Protein AF-A0AAJ4ATK9-F1 (afdb_monomer)

Secondary structure (DSSP, 8-state):
---------------------------------PPPPPP---------HHHHHHHTSPP--------PPPP--GGGGHHHHHHHHHHHHHHHHHHHHHHHHHHHT--S---HHHHHHHHH-HHHHHHHHHHHHHHHHHHHHHHHHHHHHHHHHT-

Mean predicted aligned error: 21.35 Å

Structure (mmCIF, N/CA/C/O backbone):
data_AF-A0AAJ4ATK9-F1
#
_entry.id   AF-A0AAJ4ATK9-F1
#
loop_
_atom_site.group_PDB
_atom_site.id
_atom_site.type_symbol
_atom_site.label_atom_id
_atom_site.label_alt_id
_atom_site.label_comp_id
_atom_site.label_asym_id
_atom_site.label_entity_id
_atom_site.label_seq_id
_atom_site.pdbx_PDB_ins_code
_atom_site.Cartn_x
_atom_site.Cartn_y
_atom_site.Cartn_z
_atom_site.occupancy
_atom_site.B_iso_or_equiv
_atom_site.auth_seq_id
_atom_site.auth_comp_id
_atom_site.auth_asym_id
_atom_site.auth_atom_id
_atom_site.pdbx_PDB_model_num
ATOM 1 N N . MET A 1 1 ? -49.459 -1.441 22.415 1.00 45.50 1 MET A N 1
ATOM 2 C CA . MET A 1 1 ? -48.898 -2.013 21.173 1.00 45.50 1 MET A CA 1
ATOM 3 C C . MET A 1 1 ? -47.637 -2.760 21.550 1.00 45.50 1 MET A C 1
ATOM 5 O O . MET A 1 1 ? -46.792 -2.191 22.226 1.00 45.50 1 MET A O 1
ATOM 9 N N . GLN A 1 2 ? -47.605 -4.052 21.250 1.00 43.00 2 GLN A N 1
ATOM 10 C CA . GLN A 1 2 ? -46.608 -5.012 21.717 1.00 43.00 2 GLN A CA 1
ATOM 11 C C . GLN A 1 2 ? -45.462 -5.079 20.699 1.00 43.00 2 GLN A C 1
ATOM 13 O O . GLN A 1 2 ? -45.712 -5.109 19.496 1.00 43.00 2 GLN A O 1
ATOM 18 N N . ILE A 1 3 ? -44.227 -5.047 21.192 1.00 43.34 3 ILE A N 1
ATOM 19 C CA . ILE A 1 3 ? -42.984 -5.041 20.415 1.00 43.34 3 ILE A CA 1
ATOM 20 C C . ILE A 1 3 ? -42.445 -6.471 20.430 1.00 43.34 3 ILE A C 1
ATOM 22 O O . ILE A 1 3 ? -42.124 -6.987 21.498 1.00 43.34 3 ILE A O 1
ATOM 26 N N . ASN A 1 4 ? -42.381 -7.116 19.266 1.00 47.06 4 ASN A N 1
ATOM 27 C CA . ASN A 1 4 ? -41.761 -8.430 19.117 1.00 47.06 4 ASN A CA 1
ATOM 28 C C . ASN A 1 4 ? -40.322 -8.266 18.621 1.00 47.06 4 ASN A C 1
ATOM 30 O O . ASN A 1 4 ? -40.089 -7.842 17.491 1.00 47.06 4 ASN A O 1
ATOM 34 N N . SER A 1 5 ? -39.375 -8.656 19.468 1.00 43.59 5 SER A N 1
ATOM 35 C CA . SE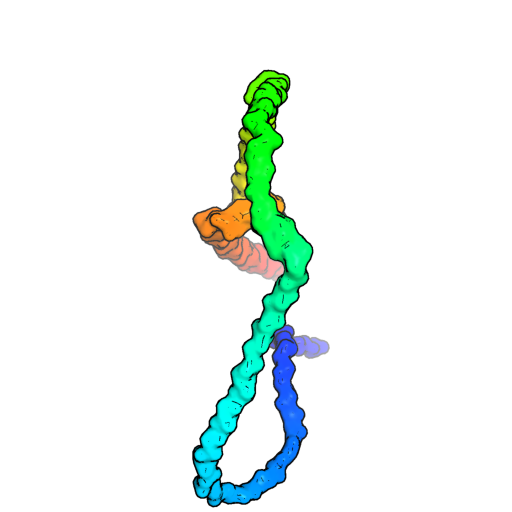R A 1 5 ?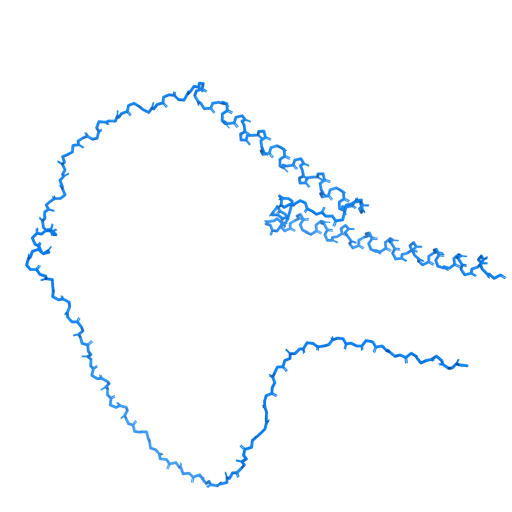 -38.014 -9.023 19.083 1.00 43.59 5 SER A CA 1
ATOM 36 C C . SER A 1 5 ? -38.021 -10.395 18.406 1.00 43.59 5 SER A C 1
ATOM 38 O O . SER A 1 5 ? -38.694 -11.300 18.893 1.00 43.59 5 SER A O 1
ATOM 40 N N . ASN A 1 6 ? -37.235 -10.582 17.341 1.00 43.41 6 ASN A N 1
ATOM 41 C CA . ASN A 1 6 ? -36.396 -11.776 17.208 1.00 43.41 6 ASN A CA 1
ATOM 42 C C . ASN A 1 6 ? -35.338 -11.639 16.109 1.00 43.41 6 ASN A C 1
ATOM 44 O O . ASN A 1 6 ? -35.513 -10.954 15.105 1.00 43.41 6 ASN A O 1
ATOM 48 N N . ALA A 1 7 ? -34.212 -12.279 16.395 1.00 42.12 7 ALA A N 1
ATOM 49 C CA . ALA A 1 7 ? -32.927 -12.168 15.740 1.00 42.12 7 ALA A CA 1
ATOM 50 C C . ALA A 1 7 ? -32.851 -12.813 14.344 1.00 42.12 7 ALA A C 1
ATOM 52 O O . ALA A 1 7 ? -33.599 -13.724 14.008 1.00 42.12 7 ALA A O 1
ATOM 53 N N . GLN A 1 8 ? -31.879 -12.292 13.589 1.00 35.16 8 GLN A N 1
ATOM 54 C CA . GLN A 1 8 ? -31.014 -12.910 12.577 1.00 35.16 8 GLN A CA 1
ATOM 55 C C . GLN A 1 8 ? -31.341 -14.352 12.125 1.00 35.16 8 GLN A C 1
ATOM 57 O O . GLN A 1 8 ? -31.390 -15.272 12.929 1.00 35.16 8 GLN A O 1
ATOM 62 N N . GLN A 1 9 ? -31.324 -14.605 10.816 1.00 38.78 9 GLN A N 1
ATOM 63 C CA . GLN A 1 9 ? -30.102 -15.018 10.107 1.00 38.78 9 GLN A CA 1
ATOM 64 C C . GLN A 1 9 ? -30.411 -15.262 8.626 1.00 38.78 9 GLN A C 1
ATOM 66 O O . GLN A 1 9 ? -31.340 -15.970 8.249 1.00 38.78 9 GLN A O 1
ATOM 71 N N . VAL A 1 10 ? -29.583 -14.642 7.792 1.00 42.47 10 VAL A N 1
ATOM 72 C CA . VAL A 1 10 ? -29.454 -14.893 6.361 1.00 42.47 10 VAL A CA 1
ATOM 73 C C . VAL A 1 10 ? -28.654 -16.184 6.237 1.00 42.47 10 VAL A C 1
ATOM 75 O O . VAL A 1 10 ? -27.541 -16.231 6.755 1.00 42.47 10 VAL A O 1
ATOM 78 N N . ASN A 1 11 ? -29.188 -17.222 5.592 1.00 37.34 11 ASN A N 1
ATOM 79 C CA . ASN A 1 11 ? -28.403 -18.419 5.311 1.00 37.34 11 ASN A CA 1
ATOM 80 C C . ASN A 1 11 ? -28.520 -18.821 3.845 1.00 37.34 11 ASN A C 1
ATOM 82 O O . ASN A 1 11 ? -29.612 -18.915 3.283 1.00 37.34 11 ASN A O 1
ATOM 86 N N . GLY A 1 12 ? -27.341 -18.992 3.251 1.00 35.88 12 GLY A N 1
ATOM 87 C CA . GLY A 1 12 ? -27.124 -19.292 1.852 1.00 35.88 12 GLY A CA 1
ATOM 88 C C . GLY A 1 12 ? -27.685 -20.643 1.426 1.00 35.88 12 GLY A C 1
ATOM 89 O O . GLY A 1 12 ? -27.802 -21.602 2.187 1.00 35.88 12 GLY A O 1
ATOM 90 N N . THR A 1 13 ? -28.018 -20.683 0.147 1.00 34.75 13 THR A N 1
ATOM 91 C CA . THR A 1 13 ? -28.424 -21.852 -0.619 1.00 34.75 13 THR A CA 1
ATOM 92 C C . THR A 1 13 ? -27.299 -22.886 -0.697 1.00 34.75 13 THR A C 1
ATOM 94 O O . THR A 1 13 ? -26.341 -22.707 -1.447 1.00 34.75 13 THR A O 1
ATOM 97 N N . HIS A 1 14 ? -27.463 -24.006 0.004 1.00 36.59 14 HIS A N 1
ATOM 98 C CA . HIS A 1 14 ? -26.884 -25.294 -0.375 1.00 36.59 14 HIS A CA 1
ATOM 99 C C . HIS A 1 14 ? -28.020 -26.179 -0.893 1.00 36.59 14 HIS A C 1
ATOM 101 O O . HIS A 1 14 ? -29.011 -26.411 -0.200 1.00 36.59 14 HIS A O 1
ATOM 107 N N . THR A 1 15 ? -27.907 -26.638 -2.136 1.00 32.62 15 THR A N 1
ATOM 108 C CA . THR A 1 15 ? -28.862 -27.553 -2.761 1.00 32.62 15 THR A CA 1
ATOM 109 C C . THR A 1 15 ? -28.626 -28.975 -2.252 1.00 32.62 15 THR A C 1
ATOM 111 O O . THR A 1 15 ? -27.515 -29.499 -2.280 1.00 32.62 15 THR A O 1
ATOM 114 N N . SER A 1 16 ? -29.684 -29.630 -1.781 1.00 33.22 16 SER A N 1
ATOM 115 C CA . SER A 1 16 ? -29.719 -31.077 -1.559 1.00 33.22 16 SER A CA 1
ATOM 116 C C . SER A 1 16 ? -31.071 -31.605 -2.020 1.00 33.22 16 SER A C 1
ATOM 118 O O . SER A 1 16 ? -32.118 -31.189 -1.528 1.00 33.22 16 SER A O 1
ATOM 120 N N . GLN A 1 17 ? -31.028 -32.488 -3.016 1.00 37.25 17 GLN A N 1
ATOM 121 C CA . GLN A 1 17 ? -32.178 -33.178 -3.593 1.00 37.25 17 GLN A CA 1
ATOM 122 C C . GLN A 1 17 ? -32.473 -34.487 -2.843 1.00 37.25 17 GLN A C 1
ATOM 124 O O . GLN A 1 17 ? -31.569 -35.200 -2.414 1.00 37.25 17 GLN A O 1
ATOM 129 N N . LYS A 1 18 ? -33.764 -34.812 -2.743 1.00 32.06 18 LYS A N 1
ATOM 130 C CA . LYS A 1 18 ? -34.383 -36.085 -2.314 1.00 32.06 18 LYS A CA 1
ATOM 131 C C . LYS A 1 18 ? -35.800 -36.122 -2.950 1.00 32.06 18 LYS A C 1
ATOM 133 O O . LYS A 1 18 ? -36.281 -35.024 -3.242 1.00 32.06 18 LYS A O 1
ATOM 138 N N . PRO A 1 19 ? -36.580 -37.232 -3.026 1.00 49.53 19 PRO A N 1
ATOM 139 C CA . PRO A 1 19 ? -36.326 -38.698 -3.030 1.00 49.53 19 PRO A CA 1
ATOM 140 C C . PRO A 1 19 ? -37.002 -39.468 -4.207 1.00 49.53 19 PRO A C 1
ATOM 142 O O . PRO A 1 19 ? -37.848 -38.904 -4.891 1.00 49.53 19 PRO A O 1
ATOM 145 N N . ALA A 1 20 ? -36.741 -40.791 -4.317 1.00 32.97 20 ALA A N 1
ATOM 146 C CA . ALA A 1 20 ? -37.711 -41.934 -4.278 1.00 32.97 20 ALA A CA 1
ATOM 147 C C . ALA A 1 20 ? -37.267 -43.139 -5.163 1.00 32.97 20 ALA A C 1
ATOM 149 O O . ALA A 1 20 ? -36.533 -42.913 -6.119 1.00 32.97 20 ALA A O 1
ATOM 150 N N . PRO A 1 21 ? -37.795 -44.378 -4.996 1.00 43.72 21 PRO A N 1
ATOM 151 C CA . PRO A 1 21 ? -38.037 -45.169 -3.784 1.00 43.72 21 PRO A CA 1
ATOM 152 C C . PRO A 1 21 ? -37.424 -46.604 -3.849 1.00 43.72 21 PRO A C 1
ATOM 154 O O . PRO A 1 21 ? -36.811 -47.024 -4.823 1.00 43.72 21 PRO A O 1
ATOM 157 N N . THR A 1 22 ? -37.608 -47.335 -2.750 1.00 41.88 22 THR A N 1
ATOM 158 C CA . THR A 1 22 ? -37.079 -48.644 -2.327 1.00 41.88 22 THR A CA 1
ATOM 159 C C . THR A 1 22 ? -37.566 -49.866 -3.130 1.00 41.88 22 THR A C 1
ATOM 161 O O . THR A 1 22 ? -38.765 -49.987 -3.362 1.00 41.88 22 THR A O 1
ATOM 164 N N . GLN A 1 23 ? -36.689 -50.850 -3.386 1.00 38.66 23 GLN A N 1
ATOM 165 C CA . GLN A 1 23 ? -37.042 -52.282 -3.491 1.00 38.66 23 GLN A CA 1
ATOM 166 C C . GLN A 1 23 ? -35.852 -53.181 -3.094 1.00 38.66 23 GLN A C 1
ATOM 168 O O . GLN A 1 23 ? -34.695 -52.788 -3.214 1.00 38.66 23 GLN A O 1
ATOM 173 N N . ALA A 1 24 ? -36.165 -54.340 -2.514 1.00 38.69 24 ALA A N 1
ATOM 174 C CA . ALA A 1 24 ? -35.323 -55.111 -1.600 1.00 38.69 24 ALA A CA 1
ATOM 175 C C . ALA A 1 24 ? -34.669 -56.376 -2.206 1.00 38.69 24 ALA A C 1
ATOM 177 O O . ALA A 1 24 ? -35.069 -56.853 -3.261 1.00 38.69 24 ALA A O 1
ATOM 178 N N . THR A 1 25 ? -33.740 -56.938 -1.414 1.00 37.62 25 THR A N 1
ATOM 179 C CA . THR A 1 25 ? -33.267 -58.344 -1.322 1.00 37.62 25 THR A CA 1
ATOM 180 C C . THR A 1 25 ? -32.450 -58.960 -2.466 1.00 37.62 25 THR A C 1
ATOM 182 O O . THR A 1 25 ? -32.989 -59.316 -3.504 1.00 37.62 25 THR A O 1
ATOM 185 N N . SER A 1 26 ? -31.157 -59.209 -2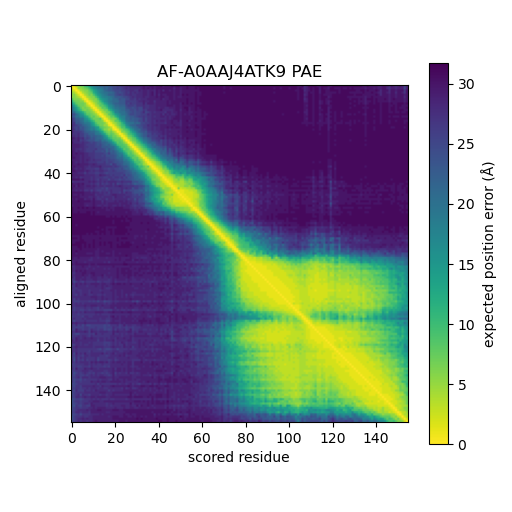.217 1.00 36.38 26 SER A N 1
ATOM 186 C CA . SER A 1 26 ? -30.583 -60.534 -1.876 1.00 36.38 26 SER A CA 1
ATOM 187 C C . SER A 1 26 ? -29.109 -60.629 -2.276 1.00 36.38 26 SER A C 1
ATOM 189 O O . SER A 1 26 ? -28.704 -60.203 -3.352 1.00 36.38 26 SER A O 1
ATOM 191 N N . ALA A 1 27 ? -28.309 -61.207 -1.381 1.00 45.41 27 ALA A N 1
ATOM 192 C CA . ALA A 1 27 ? -26.899 -61.491 -1.592 1.00 45.41 27 ALA A CA 1
ATOM 193 C C . ALA A 1 27 ? -26.701 -62.591 -2.646 1.00 45.41 27 ALA A C 1
ATOM 195 O O . ALA A 1 27 ? -27.240 -63.684 -2.495 1.00 45.41 27 ALA A O 1
ATOM 196 N N . TYR A 1 28 ? -25.857 -62.317 -3.641 1.00 38.94 28 TYR A N 1
ATOM 197 C CA . TYR A 1 28 ? -25.173 -63.323 -4.449 1.00 38.94 28 TYR A CA 1
ATOM 198 C C . TYR A 1 28 ? -23.733 -62.856 -4.692 1.00 38.94 28 TYR A C 1
ATOM 200 O O . TYR A 1 28 ? -23.496 -61.782 -5.240 1.00 38.94 28 TYR A O 1
ATOM 208 N N . GLN A 1 29 ? -22.773 -63.658 -4.228 1.00 46.47 29 GLN A N 1
ATOM 209 C CA . GLN A 1 29 ? -21.382 -63.611 -4.671 1.00 46.47 29 GLN A CA 1
ATOM 210 C C . GLN A 1 29 ? -21.276 -64.325 -6.022 1.00 46.47 29 GLN A C 1
ATOM 212 O O . GLN A 1 29 ? -21.756 -65.450 -6.129 1.00 46.47 29 GLN A O 1
ATOM 217 N N . ALA A 1 30 ? -20.648 -63.676 -7.003 1.00 37.59 30 ALA A N 1
ATOM 218 C CA . ALA A 1 30 ? -20.066 -64.193 -8.256 1.00 37.59 30 ALA A CA 1
ATOM 219 C C . ALA A 1 30 ? -19.868 -62.951 -9.152 1.00 37.59 30 ALA A C 1
ATOM 221 O O . ALA A 1 30 ? -20.719 -62.073 -9.151 1.00 37.59 30 ALA A O 1
ATOM 222 N N . GLU A 1 31 ? -18.818 -62.710 -9.923 1.00 43.09 31 GLU A N 1
ATOM 223 C CA . GLU A 1 31 ? -17.673 -63.464 -10.416 1.00 43.09 31 GLU A CA 1
ATOM 224 C C . GLU A 1 31 ? -16.724 -62.375 -10.958 1.00 43.09 31 GLU A C 1
ATOM 226 O O . GLU A 1 31 ? -17.190 -61.385 -11.532 1.00 43.09 31 GLU A O 1
ATOM 231 N N . VAL A 1 32 ? -15.408 -62.481 -10.751 1.00 50.69 32 VAL A N 1
ATOM 232 C CA . VAL A 1 32 ? -14.457 -61.535 -11.361 1.00 50.69 32 VAL A CA 1
ATOM 233 C C . VAL A 1 32 ? -14.379 -61.865 -12.848 1.00 50.69 32 VAL A C 1
ATOM 235 O O . VAL A 1 32 ? -13.569 -62.686 -13.272 1.00 50.69 32 VAL A O 1
ATOM 238 N N . VAL A 1 33 ? -15.245 -61.246 -13.649 1.00 49.00 33 VAL A N 1
ATOM 239 C CA . VAL A 1 33 ? -15.144 -61.316 -15.107 1.00 49.00 33 VAL A CA 1
ATOM 240 C C . VAL A 1 33 ? -13.922 -60.503 -15.515 1.00 49.00 33 VAL A C 1
ATOM 242 O O . VAL A 1 33 ? -13.897 -59.277 -15.397 1.00 49.00 33 VAL A O 1
ATOM 245 N N . ALA A 1 34 ? -12.890 -61.212 -15.967 1.00 55.44 34 ALA A N 1
ATOM 246 C CA . ALA A 1 34 ? -11.692 -60.639 -16.555 1.00 55.44 34 ALA A CA 1
ATOM 247 C C . ALA A 1 34 ? -12.079 -59.625 -17.642 1.00 55.44 34 ALA A C 1
ATOM 249 O O . ALA A 1 34 ? -12.707 -59.974 -18.646 1.00 55.44 34 ALA A O 1
ATOM 250 N N . ALA A 1 35 ? -11.711 -58.360 -17.434 1.00 57.00 35 ALA A N 1
ATOM 251 C CA . ALA A 1 35 ? -11.872 -57.326 -18.440 1.00 57.00 35 ALA A CA 1
ATOM 252 C C . ALA A 1 35 ? -11.109 -57.747 -19.704 1.00 57.00 35 ALA A C 1
ATOM 254 O O . ALA A 1 35 ? -9.900 -57.983 -19.660 1.00 57.00 35 ALA A O 1
ATOM 255 N N . LYS A 1 36 ? -11.811 -57.852 -20.840 1.00 63.69 36 LYS A N 1
ATOM 256 C CA . LYS A 1 36 ? -11.157 -57.953 -22.149 1.00 63.69 36 LYS A CA 1
ATOM 257 C C . LYS A 1 36 ? -10.227 -56.742 -22.300 1.00 63.69 36 LYS A C 1
ATOM 259 O O . LYS A 1 36 ? -10.708 -55.622 -22.111 1.00 63.69 36 LYS A O 1
ATOM 264 N N . PRO A 1 37 ? -8.937 -56.920 -22.639 1.00 60.59 37 PRO A N 1
ATOM 265 C CA . PRO A 1 37 ? -8.086 -55.780 -22.936 1.00 60.59 37 PRO A CA 1
ATOM 266 C C . PRO A 1 37 ? -8.690 -55.030 -24.126 1.00 60.59 37 PRO A C 1
ATOM 268 O O . PRO A 1 37 ? -9.048 -55.641 -25.137 1.00 60.59 37 PRO A O 1
ATOM 271 N N . LEU A 1 38 ? -8.862 -53.714 -23.974 1.00 63.31 38 LEU A N 1
ATOM 272 C CA . LEU A 1 38 ? -9.288 -52.850 -25.069 1.00 63.31 38 LEU A CA 1
ATOM 273 C C . LEU A 1 38 ? -8.289 -52.997 -26.231 1.00 63.31 38 LEU A C 1
ATOM 275 O O . LEU A 1 38 ? -7.091 -53.159 -25.977 1.00 63.31 38 LEU A O 1
ATOM 279 N N . PRO A 1 39 ? -8.747 -52.954 -27.495 1.00 62.47 39 PRO A N 1
ATOM 280 C CA . PRO A 1 39 ? -7.840 -52.990 -28.632 1.00 62.47 39 PRO A CA 1
ATOM 281 C C . PRO A 1 39 ? -6.848 -51.830 -28.512 1.00 62.47 39 PRO A C 1
ATOM 283 O O . PRO A 1 39 ? -7.245 -50.682 -28.326 1.00 62.47 39 PRO A O 1
ATOM 286 N N . ASN A 1 40 ? -5.556 -52.143 -28.589 1.00 65.31 40 ASN A N 1
ATOM 287 C CA . ASN A 1 40 ? -4.500 -51.143 -28.639 1.00 65.31 40 ASN A CA 1
ATOM 288 C C . ASN A 1 40 ? -4.620 -50.407 -29.981 1.00 65.31 40 ASN A C 1
ATOM 290 O O . ASN A 1 40 ? -4.220 -50.938 -31.018 1.00 65.31 40 ASN A O 1
ATOM 294 N N . ILE A 1 41 ? -5.256 -49.236 -29.975 1.00 65.75 41 ILE A N 1
ATOM 295 C CA . ILE A 1 41 ? -5.379 -48.391 -31.162 1.00 65.75 41 ILE A CA 1
ATOM 296 C C . ILE A 1 41 ? -4.059 -47.640 -31.305 1.00 65.75 41 ILE A C 1
ATOM 298 O O . ILE A 1 41 ? -3.790 -46.684 -30.582 1.00 65.75 41 ILE A O 1
ATOM 302 N N . THR A 1 42 ? -3.222 -48.101 -32.228 1.00 67.06 42 THR A N 1
ATOM 303 C CA . THR A 1 42 ? -2.029 -47.365 -32.639 1.00 67.06 42 THR A CA 1
ATOM 304 C C . THR A 1 42 ? -2.431 -46.391 -33.739 1.00 67.06 42 THR A C 1
ATOM 306 O O . THR A 1 42 ? -2.578 -46.789 -34.893 1.00 67.06 42 THR A O 1
ATOM 309 N N . ASP A 1 43 ? -2.610 -45.118 -33.392 1.00 64.06 43 ASP A N 1
ATOM 310 C CA . ASP A 1 43 ? -2.740 -44.054 -34.388 1.00 64.06 43 ASP A CA 1
ATOM 311 C C . ASP A 1 43 ? -1.392 -43.853 -35.094 1.00 64.06 43 ASP A C 1
ATOM 313 O O . ASP A 1 43 ? -0.394 -43.466 -34.482 1.00 64.06 43 ASP A O 1
ATOM 317 N N . SER A 1 44 ? -1.342 -44.135 -36.398 1.00 71.94 44 SER A N 1
ATOM 318 C CA . SER A 1 44 ? -0.162 -43.875 -37.226 1.00 71.94 44 SER A CA 1
ATOM 319 C C . SER A 1 44 ? -0.348 -42.583 -38.015 1.00 71.94 44 SER A C 1
ATOM 321 O O . SER A 1 44 ? -1.158 -42.521 -38.942 1.00 71.94 44 SER A O 1
ATOM 323 N N . VAL A 1 45 ? 0.437 -41.557 -37.695 1.00 71.88 45 VAL A N 1
ATOM 324 C CA . VAL A 1 45 ? 0.489 -40.321 -38.483 1.00 71.88 45 VAL A CA 1
ATOM 325 C C . VAL A 1 45 ? 1.456 -40.532 -39.647 1.00 71.88 45 VAL A C 1
ATOM 327 O O . VAL A 1 45 ? 2.662 -40.660 -39.447 1.00 71.88 45 VAL A O 1
ATOM 330 N N . THR A 1 46 ? 0.932 -40.584 -40.873 1.00 75.88 46 THR A N 1
ATOM 331 C CA . THR A 1 46 ? 1.763 -40.660 -42.085 1.00 75.88 46 THR A CA 1
ATOM 332 C C . THR A 1 46 ? 2.037 -39.247 -42.586 1.00 75.88 46 THR A C 1
ATOM 334 O O . THR A 1 46 ? 1.118 -38.542 -42.996 1.00 75.88 46 THR A O 1
ATOM 337 N N . LEU A 1 47 ? 3.301 -38.823 -42.550 1.00 70.25 47 LEU A N 1
ATOM 338 C CA . LEU A 1 47 ? 3.721 -37.557 -43.151 1.00 70.25 47 LEU A CA 1
ATOM 339 C C . LEU A 1 47 ? 3.790 -37.710 -44.674 1.00 70.25 47 LEU A C 1
ATOM 341 O O . LEU A 1 47 ? 4.299 -38.711 -45.182 1.00 70.25 47 LEU A O 1
ATOM 345 N N . SER A 1 48 ? 3.293 -36.713 -45.407 1.00 78.31 48 SER A N 1
ATOM 346 C CA . SER A 1 48 ? 3.424 -36.679 -46.863 1.00 78.31 48 SER A CA 1
ATOM 347 C C . SER A 1 48 ? 4.900 -36.597 -47.266 1.00 78.31 48 SER A C 1
ATOM 349 O O . SER A 1 48 ? 5.729 -36.021 -46.555 1.00 78.31 48 SER A O 1
ATOM 351 N N . ALA A 1 49 ? 5.238 -37.162 -48.429 1.00 75.81 49 ALA A N 1
ATOM 352 C CA . ALA A 1 49 ? 6.607 -37.141 -48.951 1.00 75.81 49 ALA A CA 1
ATOM 353 C C . ALA A 1 49 ? 7.175 -35.711 -49.026 1.00 75.81 49 ALA A C 1
ATOM 355 O O . ALA A 1 49 ? 8.345 -35.490 -48.722 1.00 75.81 49 ALA A O 1
ATOM 356 N N . GLU A 1 50 ? 6.311 -34.743 -49.336 1.00 76.06 50 GLU A N 1
ATOM 357 C CA . GLU A 1 50 ? 6.639 -33.323 -49.419 1.00 76.06 50 GLU A CA 1
ATOM 358 C C . GLU A 1 50 ? 7.010 -32.713 -48.053 1.00 76.06 50 GLU A C 1
ATOM 360 O O . GLU A 1 50 ? 7.999 -31.983 -47.940 1.00 76.06 50 GLU A O 1
ATOM 365 N N . ALA A 1 51 ? 6.295 -33.090 -46.984 1.00 72.38 51 ALA A N 1
ATOM 366 C CA . ALA A 1 51 ? 6.603 -32.661 -45.618 1.00 72.38 51 ALA A CA 1
ATOM 367 C C . ALA A 1 51 ? 7.955 -33.214 -45.132 1.00 72.38 51 ALA A C 1
ATOM 369 O O . ALA A 1 51 ? 8.712 -32.510 -44.462 1.00 72.38 51 ALA A O 1
ATOM 370 N N . ILE A 1 52 ? 8.301 -34.447 -45.519 1.00 77.81 52 ILE A N 1
ATOM 371 C CA . ILE A 1 52 ? 9.605 -35.049 -45.202 1.00 77.81 52 ILE A CA 1
ATOM 372 C C . ILE A 1 52 ? 10.734 -34.316 -45.937 1.00 77.81 52 ILE A C 1
ATOM 374 O O . ILE A 1 52 ? 11.798 -34.094 -45.358 1.00 77.81 52 ILE A O 1
ATOM 378 N N . THR A 1 53 ? 10.529 -33.922 -47.196 1.00 77.06 53 THR A N 1
ATOM 379 C CA . THR A 1 53 ? 11.535 -33.155 -47.948 1.00 77.06 53 THR A CA 1
ATOM 380 C C . THR A 1 53 ? 11.734 -31.742 -47.405 1.00 77.06 53 THR A C 1
ATOM 382 O O . THR A 1 53 ? 12.878 -31.302 -47.312 1.00 77.06 53 THR A O 1
ATOM 385 N N . LEU A 1 54 ? 10.667 -31.062 -46.971 1.00 72.00 54 LEU A N 1
ATOM 386 C CA . LEU A 1 54 ? 10.762 -29.751 -46.317 1.00 72.00 54 LEU A CA 1
ATOM 387 C C . LEU A 1 54 ? 11.460 -29.840 -44.953 1.00 72.00 54 LEU A C 1
ATOM 389 O O . LEU A 1 54 ? 12.328 -29.027 -44.656 1.00 72.00 54 LEU A O 1
ATOM 393 N N . SER A 1 55 ? 11.160 -30.871 -44.157 1.00 74.94 55 SER A N 1
ATOM 394 C CA . SER A 1 55 ? 11.822 -31.117 -42.865 1.00 74.94 55 SER A CA 1
ATOM 395 C C . SER A 1 55 ? 13.328 -31.369 -42.987 1.00 74.94 55 SER A C 1
ATOM 397 O O . SER A 1 55 ? 14.058 -31.148 -42.021 1.00 74.94 55 SER A O 1
ATOM 399 N N . LYS A 1 56 ? 13.790 -31.871 -44.135 1.00 74.25 56 LYS A N 1
ATOM 400 C CA . LYS A 1 56 ? 15.203 -32.175 -44.394 1.00 74.25 56 LYS A CA 1
ATOM 401 C C . LYS A 1 56 ? 15.967 -31.005 -45.003 1.00 74.25 56 LYS A C 1
ATOM 403 O O . LYS A 1 56 ? 17.159 -31.160 -45.271 1.00 74.25 56 LYS A O 1
ATOM 408 N N . GLN A 1 57 ? 15.323 -29.858 -45.233 1.00 66.25 57 GLN A N 1
ATOM 409 C CA . GLN A 1 57 ? 16.069 -28.673 -45.625 1.00 66.25 57 GLN A CA 1
ATOM 410 C C . GLN A 1 57 ? 17.012 -28.294 -44.475 1.00 66.25 57 GLN A C 1
ATOM 412 O O . GLN A 1 57 ? 16.549 -28.117 -43.345 1.00 66.25 57 GLN A O 1
ATOM 417 N N . PRO A 1 58 ? 18.332 -28.194 -44.722 1.00 62.53 58 PRO A N 1
ATOM 418 C CA . PRO A 1 58 ? 19.227 -27.616 -43.736 1.00 62.53 58 PRO A CA 1
ATOM 419 C C . PRO A 1 58 ? 18.701 -26.220 -43.408 1.00 62.53 58 PRO A C 1
ATOM 421 O O . PRO A 1 58 ? 18.289 -25.490 -44.315 1.00 62.53 58 PRO A O 1
ATOM 424 N N . ALA A 1 59 ? 18.691 -25.865 -42.119 1.00 61.12 59 ALA A N 1
ATOM 425 C CA . ALA A 1 59 ? 18.423 -24.496 -41.707 1.00 61.12 59 ALA A CA 1
ATOM 426 C C . ALA A 1 59 ? 19.275 -23.598 -42.598 1.00 61.12 59 ALA A C 1
ATOM 428 O O . ALA A 1 59 ? 20.484 -23.812 -42.701 1.00 61.12 59 ALA A O 1
ATOM 429 N N . VAL A 1 60 ? 18.633 -22.676 -43.311 1.00 57.09 60 VAL A N 1
ATOM 430 C CA . VAL A 1 60 ? 19.322 -21.750 -44.198 1.00 57.09 60 VAL A CA 1
ATOM 431 C C . VAL A 1 60 ? 20.201 -20.880 -43.303 1.00 57.09 60 VAL A C 1
ATOM 433 O O . VAL A 1 60 ? 19.786 -19.834 -42.813 1.00 57.09 60 VAL A O 1
ATOM 436 N N . THR A 1 61 ? 21.419 -21.340 -43.021 1.00 57.84 61 THR A N 1
ATOM 437 C CA . THR A 1 61 ? 22.481 -20.563 -42.394 1.00 57.84 61 THR A CA 1
ATOM 438 C C . THR A 1 61 ? 22.970 -19.606 -43.461 1.00 57.84 61 THR A C 1
ATOM 440 O O . THR A 1 61 ? 23.963 -19.830 -44.150 1.00 57.84 61 THR A O 1
ATOM 443 N N . SER A 1 62 ? 22.173 -18.577 -43.708 1.00 51.16 62 SER A N 1
ATOM 444 C CA . SER A 1 62 ? 22.494 -17.505 -44.635 1.00 51.16 62 SER A CA 1
ATOM 445 C C . SER 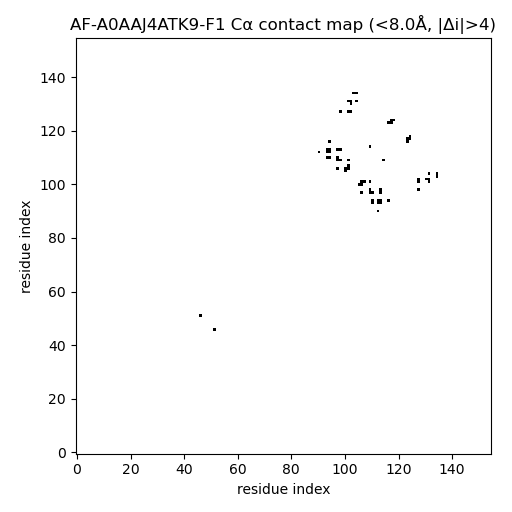A 1 62 ? 21.887 -16.228 -44.092 1.00 51.16 62 SER A C 1
ATOM 447 O O . SER A 1 62 ? 20.897 -15.711 -44.595 1.00 51.16 62 SER A O 1
ATOM 449 N N . LYS A 1 63 ? 22.500 -15.712 -43.040 1.00 51.72 63 LYS A N 1
ATOM 450 C CA . LYS A 1 63 ? 23.474 -14.626 -43.149 1.00 51.72 63 LYS A CA 1
ATOM 451 C C . LYS A 1 63 ? 23.843 -14.257 -41.724 1.00 51.72 63 LYS A C 1
ATOM 453 O O . LYS A 1 63 ? 22.977 -14.179 -40.859 1.00 51.72 63 LYS A O 1
ATOM 458 N N . GLU A 1 64 ? 25.137 -14.102 -41.495 1.00 52.25 64 GLU A N 1
ATOM 459 C CA . GLU A 1 64 ? 25.683 -13.288 -40.418 1.00 52.25 64 GLU A CA 1
ATOM 460 C C . GLU A 1 64 ? 24.750 -12.087 -40.251 1.00 52.25 64 GLU A C 1
ATOM 462 O O . GLU A 1 64 ? 24.579 -11.304 -41.187 1.00 52.25 64 GLU A O 1
ATOM 467 N N . ALA A 1 65 ? 23.987 -12.076 -39.156 1.00 54.12 65 ALA A N 1
ATOM 468 C CA . ALA A 1 65 ? 23.039 -11.014 -38.900 1.00 54.12 65 ALA A CA 1
ATOM 469 C C . ALA A 1 65 ? 23.883 -9.750 -38.834 1.00 54.12 65 ALA A C 1
ATOM 471 O O . ALA A 1 65 ? 24.662 -9.582 -37.899 1.00 54.12 65 ALA A O 1
ATOM 472 N N . GLU A 1 66 ? 23.794 -8.921 -39.871 1.00 58.16 66 GLU A N 1
ATOM 473 C CA . GLU A 1 66 ? 24.330 -7.576 -39.846 1.00 58.16 66 GLU A CA 1
ATOM 474 C C . GLU A 1 66 ? 23.710 -6.935 -38.610 1.00 58.16 66 GLU A C 1
ATOM 476 O O . GLU A 1 66 ? 22.501 -6.688 -38.557 1.00 58.16 66 GLU A O 1
ATOM 481 N N . VAL A 1 67 ? 24.514 -6.818 -37.551 1.00 60.72 67 VAL A N 1
ATOM 482 C CA . VAL A 1 67 ? 24.098 -6.204 -36.300 1.00 60.72 67 VAL A CA 1
ATOM 483 C C . VAL A 1 67 ? 23.897 -4.744 -36.650 1.00 60.72 67 VAL A C 1
ATOM 485 O O . VAL A 1 67 ? 24.841 -3.955 -36.656 1.00 60.72 67 VAL A O 1
ATOM 488 N N . LEU A 1 68 ? 22.661 -4.404 -37.019 1.00 64.44 68 LEU A N 1
ATOM 489 C CA . LEU A 1 68 ? 22.227 -3.026 -37.134 1.00 64.44 68 LEU A CA 1
ATOM 490 C C . LEU A 1 68 ? 22.655 -2.333 -35.836 1.00 64.44 68 LEU A C 1
ATOM 492 O O . LEU A 1 68 ? 22.402 -2.884 -34.758 1.00 64.44 68 LEU A O 1
ATOM 496 N N . PRO A 1 69 ? 23.329 -1.172 -35.903 1.00 68.00 69 PRO A N 1
ATOM 497 C CA . PRO A 1 69 ? 23.679 -0.450 -34.695 1.00 68.00 69 PRO A CA 1
ATOM 498 C C . PRO A 1 69 ? 22.393 -0.214 -33.908 1.00 68.00 69 PRO A C 1
ATOM 500 O O . PRO A 1 69 ? 21.423 0.328 -34.444 1.00 68.00 69 PRO A O 1
ATOM 503 N N . SER A 1 70 ? 22.375 -0.665 -32.651 1.00 67.56 70 SER A N 1
ATOM 504 C CA . SER A 1 70 ? 21.265 -0.398 -31.745 1.00 67.56 70 SER A CA 1
ATOM 505 C C . SER A 1 70 ? 20.984 1.103 -31.786 1.00 67.56 70 SER A C 1
ATOM 507 O O . SER A 1 70 ? 21.918 1.882 -31.569 1.00 67.56 70 SER A O 1
ATOM 509 N N . PRO A 1 71 ? 19.750 1.532 -32.101 1.00 67.19 71 PRO A N 1
ATOM 510 C CA . PRO A 1 71 ? 19.437 2.948 -32.158 1.00 67.19 71 PRO A CA 1
ATOM 511 C C . PRO A 1 71 ? 19.790 3.567 -30.807 1.00 67.19 71 PRO A C 1
ATOM 513 O O . PRO A 1 71 ? 19.288 3.145 -29.764 1.00 67.19 71 PRO A O 1
ATOM 516 N N . THR A 1 72 ? 20.696 4.542 -30.817 1.00 66.38 72 THR A N 1
ATOM 517 C CA . THR A 1 72 ? 21.062 5.283 -29.617 1.00 66.38 72 THR A CA 1
ATOM 518 C C . THR A 1 72 ? 19.854 6.105 -29.197 1.00 66.38 72 THR A C 1
ATOM 520 O O . THR A 1 72 ? 19.452 7.053 -29.876 1.00 66.38 72 THR A O 1
ATOM 523 N N . LEU A 1 73 ? 19.223 5.713 -28.085 1.00 64.69 73 LEU A N 1
ATOM 524 C CA . LEU A 1 73 ? 18.133 6.498 -27.522 1.00 64.69 73 LEU A CA 1
ATOM 525 C C . LEU A 1 73 ? 18.662 7.902 -27.182 1.00 64.69 73 LEU A C 1
ATOM 527 O O . LEU A 1 73 ? 19.768 8.023 -26.645 1.00 64.69 73 LEU A O 1
ATOM 531 N N . PRO A 1 74 ? 17.891 8.972 -27.445 1.00 66.69 74 PRO A N 1
ATOM 532 C CA . PRO A 1 74 ? 18.267 10.318 -27.032 1.00 66.69 74 PRO A CA 1
ATOM 533 C C . PRO A 1 74 ? 18.585 10.343 -25.526 1.00 66.69 74 PRO A C 1
ATOM 535 O O . PRO A 1 74 ? 17.725 10.019 -24.707 1.00 66.69 74 PRO A O 1
ATOM 538 N N . ASN A 1 75 ? 19.804 10.748 -25.159 1.00 65.88 75 ASN A N 1
ATOM 539 C CA . ASN A 1 75 ? 20.344 10.717 -23.787 1.00 65.88 75 ASN A CA 1
ATOM 540 C C . ASN A 1 75 ? 20.506 9.308 -23.173 1.00 65.88 75 ASN A C 1
ATOM 542 O O . ASN A 1 75 ? 20.264 9.142 -21.984 1.00 65.88 75 ASN A O 1
ATOM 546 N N . ASN A 1 76 ? 20.869 8.284 -23.957 1.00 66.75 76 ASN A N 1
ATOM 547 C CA . ASN A 1 76 ? 21.193 6.930 -23.467 1.00 66.75 76 ASN A CA 1
ATOM 548 C C . ASN A 1 76 ? 20.109 6.263 -22.590 1.00 66.75 76 ASN A C 1
ATOM 550 O O . ASN A 1 76 ? 20.414 5.364 -21.822 1.00 66.75 76 ASN A O 1
ATOM 554 N N . GLY A 1 77 ? 18.842 6.684 -22.687 1.00 64.31 77 GLY A N 1
ATOM 555 C CA . GLY A 1 77 ? 17.770 6.148 -21.838 1.00 64.31 77 GLY A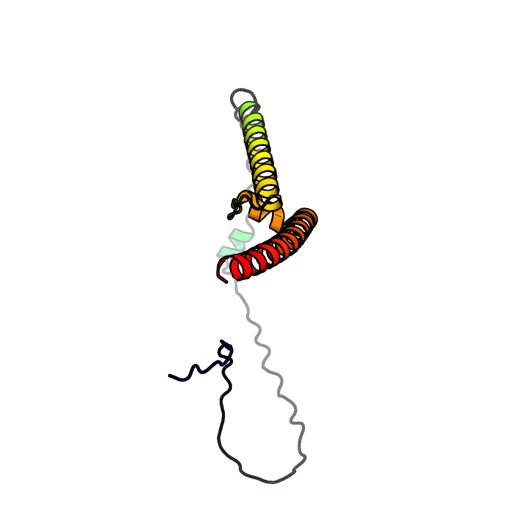 CA 1
ATOM 556 C C . GLY A 1 77 ? 17.699 6.738 -20.422 1.00 64.31 77 GLY A C 1
ATOM 557 O O . GLY A 1 77 ? 16.751 6.432 -19.704 1.00 64.31 77 GLY A O 1
ATOM 558 N N . GLU A 1 78 ? 18.582 7.670 -20.054 1.00 65.12 78 GLU A N 1
ATOM 559 C CA . GLU A 1 78 ? 18.643 8.293 -18.719 1.00 65.12 78 GLU A CA 1
ATOM 560 C C . GLU A 1 78 ? 17.308 8.970 -18.339 1.00 65.12 78 GLU A C 1
ATOM 562 O O . GLU A 1 78 ? 16.839 8.922 -17.204 1.00 65.12 78 GLU A O 1
ATOM 567 N N . LYS A 1 79 ? 16.598 9.542 -19.323 1.00 70.31 79 LYS A N 1
ATOM 568 C CA . LYS A 1 79 ? 15.249 10.105 -19.119 1.00 70.31 79 LYS A CA 1
ATOM 569 C C . LYS A 1 79 ? 14.175 9.044 -18.860 1.00 70.31 79 LYS A C 1
ATOM 571 O O . LYS A 1 79 ? 13.192 9.340 -18.183 1.00 70.31 79 LYS A O 1
ATOM 576 N N . ALA A 1 80 ? 14.332 7.842 -19.407 1.00 77.00 80 ALA A N 1
ATOM 577 C CA . ALA A 1 80 ? 13.406 6.736 -19.184 1.00 77.00 80 ALA A CA 1
ATOM 578 C C . ALA A 1 80 ? 13.627 6.116 -17.799 1.00 77.00 80 ALA A C 1
ATOM 580 O O . ALA A 1 80 ? 12.658 5.876 -17.082 1.00 77.00 80 ALA A O 1
ATOM 581 N N . GLU A 1 81 ? 14.883 5.939 -17.393 1.00 81.25 81 GLU A N 1
ATOM 582 C CA . GLU A 1 81 ? 15.257 5.466 -16.055 1.00 81.25 81 GLU A CA 1
ATOM 583 C C . GLU A 1 81 ? 14.764 6.433 -14.974 1.00 81.25 81 GLU A C 1
ATOM 585 O O . GLU A 1 81 ? 14.009 6.024 -14.089 1.00 81.25 81 GLU A O 1
ATOM 590 N N . ASN A 1 82 ? 15.030 7.733 -15.136 1.00 83.69 82 ASN A N 1
ATOM 591 C CA . ASN A 1 82 ? 14.517 8.777 -14.243 1.00 83.69 82 ASN A CA 1
ATOM 592 C C . ASN A 1 82 ? 12.981 8.787 -14.166 1.00 83.69 82 ASN A C 1
ATOM 594 O O . ASN A 1 82 ? 12.400 9.001 -13.101 1.00 83.69 82 ASN A O 1
ATOM 598 N N . TYR A 1 83 ? 12.291 8.537 -15.284 1.00 85.00 83 TYR A N 1
ATOM 599 C CA . TYR A 1 83 ? 10.832 8.442 -15.285 1.00 85.00 83 TYR A CA 1
ATOM 600 C C . TYR A 1 83 ? 10.335 7.211 -14.516 1.00 85.00 83 TYR A C 1
ATOM 602 O O . TYR A 1 83 ? 9.368 7.307 -13.755 1.00 85.00 83 TYR A O 1
ATOM 610 N N . VAL A 1 84 ? 10.988 6.060 -14.682 1.00 88.94 84 VAL A N 1
ATOM 611 C CA . VAL A 1 84 ? 10.655 4.834 -13.945 1.00 88.94 84 VAL A CA 1
ATOM 612 C C . VAL A 1 84 ? 10.877 5.032 -12.448 1.00 88.94 84 VAL A C 1
ATOM 614 O O . VAL A 1 84 ? 9.998 4.684 -11.658 1.00 88.94 84 VAL A O 1
ATOM 617 N N . GLU A 1 85 ? 12.000 5.623 -12.049 1.00 90.06 85 GLU A N 1
ATOM 618 C CA . GLU A 1 85 ? 12.281 5.944 -10.647 1.00 90.06 85 GLU A CA 1
ATOM 619 C C . GLU A 1 85 ? 11.261 6.918 -10.067 1.00 90.06 85 GLU A C 1
ATOM 621 O O . GLU A 1 85 ? 10.692 6.651 -9.008 1.00 90.06 85 GLU A O 1
ATOM 626 N N . TYR A 1 86 ? 10.927 7.983 -10.796 1.00 90.75 86 TYR A N 1
ATOM 627 C CA . TYR A 1 86 ? 9.877 8.913 -10.389 1.00 90.75 86 TYR A CA 1
ATOM 628 C C . TYR A 1 86 ? 8.529 8.205 -10.181 1.00 90.75 86 TYR A C 1
ATOM 630 O O . TYR A 1 86 ? 7.838 8.434 -9.184 1.00 90.75 86 TYR A O 1
ATOM 638 N N . ARG A 1 87 ? 8.143 7.308 -11.097 1.00 90.88 87 ARG A N 1
ATOM 639 C CA . ARG A 1 87 ? 6.898 6.530 -10.980 1.00 90.88 87 ARG A CA 1
ATOM 640 C C . ARG A 1 87 ? 6.933 5.581 -9.784 1.00 90.88 87 ARG A C 1
ATOM 642 O O . ARG A 1 87 ? 5.918 5.472 -9.096 1.00 90.88 87 ARG A O 1
ATOM 649 N N . LYS A 1 88 ? 8.074 4.941 -9.514 1.00 90.94 88 LYS A N 1
ATOM 650 C CA . LYS A 1 88 ? 8.280 4.096 -8.327 1.00 90.94 88 LYS A CA 1
ATOM 651 C C . LYS A 1 88 ? 8.157 4.911 -7.042 1.00 90.94 88 LYS A C 1
ATOM 653 O O . LYS A 1 88 ? 7.374 4.536 -6.176 1.00 90.94 88 LYS A O 1
ATOM 658 N N . ALA A 1 89 ? 8.843 6.04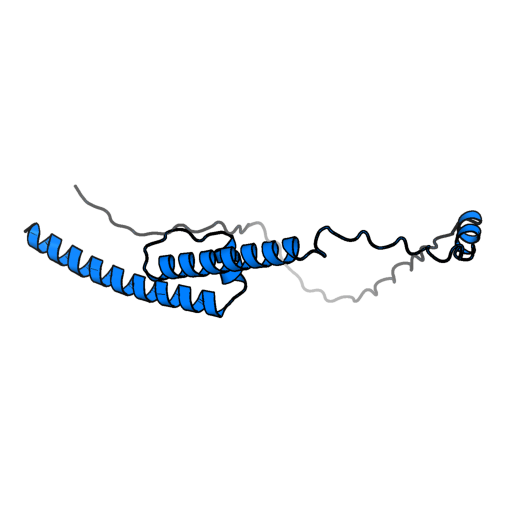8 -6.954 1.00 92.00 89 ALA A N 1
ATOM 659 C CA . ALA A 1 89 ? 8.796 6.930 -5.791 1.00 92.00 89 ALA A CA 1
ATOM 660 C C . ALA A 1 89 ? 7.374 7.451 -5.534 1.00 92.00 89 ALA A C 1
ATOM 662 O O . ALA A 1 89 ? 6.880 7.411 -4.408 1.00 92.00 89 ALA A O 1
ATOM 663 N N . LYS A 1 90 ? 6.665 7.862 -6.592 1.00 92.06 90 LYS A N 1
ATOM 664 C CA . LYS A 1 90 ? 5.262 8.280 -6.492 1.00 92.06 90 LYS A CA 1
ATOM 665 C C . LYS A 1 90 ? 4.358 7.150 -5.990 1.00 92.06 90 LYS A C 1
ATOM 667 O O . LYS A 1 90 ? 3.490 7.395 -5.158 1.00 92.06 90 LYS A O 1
ATOM 672 N N . ALA A 1 91 ? 4.553 5.928 -6.486 1.00 90.75 91 ALA A N 1
ATOM 673 C CA . ALA A 1 91 ? 3.792 4.765 -6.038 1.00 90.75 91 ALA A CA 1
ATOM 674 C C . ALA A 1 91 ? 4.069 4.442 -4.563 1.00 90.75 91 ALA A C 1
ATOM 676 O O . ALA A 1 91 ? 3.126 4.250 -3.803 1.00 90.75 91 ALA A O 1
ATOM 677 N N . GLN A 1 92 ? 5.336 4.451 -4.144 1.00 91.12 92 GLN A N 1
ATOM 678 C CA . GLN A 1 92 ? 5.723 4.249 -2.745 1.00 91.12 92 GLN A CA 1
ATOM 679 C C . GLN A 1 92 ? 5.086 5.294 -1.829 1.00 91.12 92 GLN A C 1
ATOM 681 O O . GLN A 1 92 ? 4.479 4.936 -0.824 1.00 91.12 92 GLN A O 1
ATOM 686 N N . TYR A 1 93 ? 5.151 6.573 -2.203 1.00 92.88 93 TYR A N 1
ATOM 687 C CA . TYR A 1 93 ? 4.518 7.638 -1.428 1.00 92.88 93 TYR A CA 1
ATOM 688 C C . TYR A 1 93 ? 3.008 7.422 -1.282 1.00 92.88 93 TYR A C 1
ATOM 690 O O . TYR A 1 93 ? 2.471 7.554 -0.183 1.00 92.88 93 TYR A O 1
ATOM 698 N N . GLN A 1 94 ? 2.329 7.034 -2.367 1.00 92.06 94 GLN A N 1
ATOM 699 C CA . GLN A 1 94 ? 0.900 6.727 -2.322 1.00 92.06 94 GLN A CA 1
ATOM 700 C C . GLN A 1 94 ? 0.599 5.568 -1.364 1.00 92.06 94 GLN A C 1
ATOM 702 O O . GLN A 1 94 ? -0.328 5.675 -0.566 1.00 92.06 94 GLN A O 1
ATOM 707 N N . ILE A 1 95 ? 1.398 4.497 -1.409 1.00 91.50 95 ILE A N 1
ATOM 708 C CA . ILE A 1 95 ? 1.249 3.335 -0.523 1.00 91.50 95 ILE A CA 1
ATOM 709 C C . ILE A 1 95 ? 1.349 3.761 0.941 1.00 91.50 95 ILE A C 1
ATOM 711 O O . ILE A 1 95 ? 0.453 3.464 1.731 1.00 91.50 95 ILE A O 1
ATOM 715 N N . TYR A 1 96 ? 2.402 4.497 1.301 1.00 90.50 96 TYR A N 1
ATOM 716 C CA . TYR A 1 96 ? 2.600 4.939 2.681 1.00 90.50 96 TYR A CA 1
ATOM 717 C C . TYR A 1 96 ? 1.514 5.913 3.144 1.00 90.50 96 TYR A C 1
ATOM 719 O O . TYR A 1 96 ? 1.011 5.773 4.258 1.00 90.50 96 TYR A O 1
ATOM 727 N N . SER A 1 97 ? 1.118 6.865 2.295 1.00 90.00 97 SER A N 1
ATOM 728 C CA . SER A 1 97 ? 0.040 7.811 2.599 1.00 90.00 97 SER A CA 1
ATOM 729 C C . SER A 1 97 ? -1.291 7.094 2.835 1.00 90.00 97 SER A C 1
ATOM 731 O O . SER A 1 97 ? -1.995 7.403 3.797 1.00 90.00 97 SER A O 1
ATOM 733 N N . ASP A 1 98 ? -1.634 6.121 1.988 1.00 89.69 98 ASP A N 1
ATOM 734 C CA . ASP A 1 98 ? -2.863 5.340 2.132 1.00 89.69 98 ASP A CA 1
ATOM 735 C C . ASP A 1 98 ? -2.831 4.505 3.414 1.00 89.69 98 ASP A C 1
ATOM 737 O O . ASP A 1 98 ? -3.783 4.545 4.192 1.00 89.69 98 ASP A O 1
ATOM 741 N N . MET A 1 99 ? -1.731 3.785 3.664 1.00 87.88 99 MET A N 1
ATOM 742 C CA . MET A 1 99 ? -1.571 2.962 4.866 1.00 87.88 99 MET A CA 1
ATOM 743 C C . MET A 1 99 ? -1.642 3.799 6.144 1.00 87.88 99 MET A C 1
ATOM 745 O O . MET A 1 99 ? -2.308 3.394 7.094 1.00 87.88 99 MET A O 1
ATOM 749 N N . ALA A 1 100 ? -1.017 4.979 6.160 1.0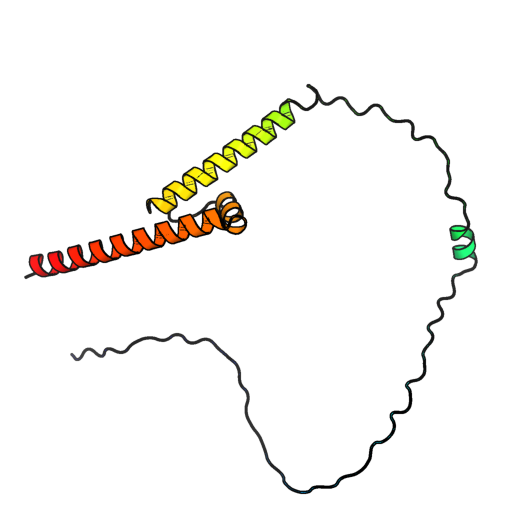0 87.75 100 ALA A N 1
ATOM 750 C CA . ALA A 1 100 ? -1.097 5.900 7.288 1.00 87.75 100 ALA A CA 1
ATOM 751 C C . ALA A 1 100 ? -2.533 6.397 7.508 1.00 87.75 100 ALA A C 1
ATOM 753 O O . ALA A 1 100 ? -3.024 6.352 8.632 1.00 87.75 100 ALA A O 1
ATOM 754 N N . GLY A 1 101 ? -3.237 6.797 6.442 1.00 86.19 101 GLY A N 1
ATOM 755 C CA . GLY A 1 101 ? -4.647 7.190 6.529 1.00 86.19 101 GLY A CA 1
ATOM 756 C C . GLY A 1 101 ? -5.551 6.058 7.024 1.00 86.19 101 GLY A C 1
ATOM 757 O O . GLY A 1 101 ? -6.477 6.289 7.800 1.00 86.19 101 GLY A O 1
ATOM 758 N N . MET A 1 102 ? -5.255 4.817 6.631 1.00 84.56 102 MET A N 1
ATOM 759 C CA . MET A 1 102 ? -6.008 3.652 7.095 1.00 84.56 102 MET A CA 1
ATOM 760 C C . MET A 1 102 ? -5.715 3.344 8.561 1.00 84.56 102 MET A C 1
ATOM 762 O O . MET A 1 102 ? -6.621 2.931 9.285 1.00 84.56 102 MET A O 1
ATOM 766 N N . ALA A 1 103 ? -4.469 3.545 8.989 1.00 85.06 103 ALA A N 1
ATOM 767 C CA . ALA A 1 103 ? -4.023 3.316 10.355 1.00 85.06 103 ALA A CA 1
ATOM 768 C C . ALA A 1 103 ? -4.500 4.392 11.344 1.00 85.06 103 ALA A C 1
ATOM 770 O O . ALA A 1 103 ? -4.580 4.123 12.543 1.00 85.06 103 ALA A O 1
ATOM 771 N N . THR A 1 104 ? -4.873 5.578 10.860 1.00 84.00 104 THR A N 1
ATOM 772 C CA . THR A 1 104 ? -5.517 6.627 11.670 1.00 84.00 104 THR A CA 1
ATOM 773 C C . THR A 1 104 ? -7.043 6.599 11.606 1.00 84.00 104 THR A C 1
ATOM 775 O O . THR A 1 104 ? -7.690 7.265 12.405 1.00 84.00 104 THR A O 1
ATOM 778 N N . GLY A 1 105 ? -7.627 5.822 10.688 1.00 76.56 105 GLY A N 1
ATOM 779 C CA . GLY A 1 105 ? -9.078 5.762 10.488 1.00 76.56 105 GLY A CA 1
ATOM 780 C C . GLY A 1 105 ? -9.630 6.907 9.633 1.00 76.56 105 GLY A C 1
ATOM 781 O O . GLY A 1 105 ? -10.843 7.041 9.497 1.00 76.56 105 GLY A O 1
ATOM 782 N N . ASN A 1 106 ? -8.758 7.711 9.016 1.00 80.50 106 ASN A N 1
ATOM 783 C CA . ASN A 1 106 ? -9.144 8.851 8.181 1.00 80.50 106 ASN A CA 1
ATOM 784 C C . ASN A 1 106 ? -9.424 8.468 6.716 1.00 80.50 106 ASN A C 1
ATOM 786 O O . ASN A 1 106 ? -9.846 9.324 5.938 1.00 80.50 106 ASN A O 1
ATOM 790 N N . SER A 1 107 ? -9.177 7.216 6.310 1.00 76.75 107 SER A N 1
ATOM 791 C CA . SER A 1 107 ? -9.435 6.747 4.944 1.00 76.75 107 SER A CA 1
ATOM 792 C C . SER A 1 107 ? -10.338 5.507 4.891 1.00 76.75 107 SER A C 1
ATOM 794 O O . SER A 1 107 ? -10.109 4.492 5.550 1.00 76.75 107 SER A O 1
ATOM 796 N N . ASN A 1 108 ? -11.364 5.587 4.036 1.00 73.88 108 ASN A N 1
ATOM 797 C CA . ASN A 1 108 ? -12.342 4.513 3.808 1.00 73.88 108 ASN A CA 1
ATOM 798 C C . ASN A 1 108 ? -12.000 3.628 2.602 1.00 73.88 108 ASN A C 1
ATOM 800 O O . ASN A 1 108 ? -12.667 2.625 2.355 1.00 73.88 108 ASN A O 1
ATOM 804 N N . SER A 1 109 ? -10.985 4.001 1.827 1.00 80.44 109 SER A N 1
ATOM 805 C CA . SER A 1 109 ? -10.636 3.345 0.572 1.00 80.44 109 SER A CA 1
ATOM 806 C C . SER A 1 109 ? -9.131 3.230 0.422 1.00 80.44 109 SER A C 1
ATOM 808 O O . SER A 1 109 ? -8.390 4.119 0.838 1.00 80.44 109 SER A O 1
ATOM 810 N N . ILE A 1 110 ? -8.701 2.154 -0.226 1.00 85.19 110 ILE A N 1
ATOM 811 C CA . ILE A 1 110 ? -7.294 1.855 -0.484 1.00 85.19 110 ILE A CA 1
ATOM 812 C C . ILE A 1 110 ? -7.086 2.014 -1.987 1.00 85.19 110 ILE A C 1
ATOM 814 O O . ILE A 1 110 ? -7.912 1.532 -2.771 1.00 85.19 110 ILE A O 1
ATOM 818 N N . SER A 1 111 ? -6.030 2.708 -2.415 1.00 90.31 111 SER A N 1
ATOM 819 C CA . SER A 1 111 ? -5.773 2.805 -3.852 1.00 90.31 111 SER A CA 1
ATOM 820 C C . SER A 1 111 ? -5.417 1.423 -4.422 1.00 90.31 111 SER A C 1
ATOM 822 O O . SER A 1 111 ? -4.863 0.584 -3.707 1.00 90.31 111 SER A O 1
ATOM 824 N N . PRO A 1 112 ? -5.675 1.159 -5.715 1.00 89.19 112 PRO A N 1
ATOM 825 C CA . PRO A 1 112 ? -5.337 -0.128 -6.328 1.00 89.19 112 PRO A CA 1
ATOM 826 C C . PRO A 1 112 ? -3.856 -0.508 -6.181 1.00 89.19 112 PRO A C 1
ATOM 828 O O . PRO A 1 112 ? -3.522 -1.682 -6.047 1.00 89.19 112 PRO A O 1
ATOM 831 N N . VAL A 1 113 ? -2.968 0.491 -6.167 1.00 90.25 113 VAL A N 1
ATOM 832 C CA . VAL A 1 113 ? -1.525 0.300 -5.969 1.00 90.25 113 VAL A CA 1
ATOM 833 C C . VAL A 1 113 ? -1.241 -0.204 -4.555 1.00 90.25 113 VAL A C 1
ATOM 835 O O . VAL A 1 113 ? -0.527 -1.190 -4.385 1.00 90.25 113 VAL A O 1
ATOM 838 N N . THR A 1 114 ? -1.851 0.422 -3.550 1.00 90.94 114 THR A N 1
ATOM 839 C CA . THR A 1 114 ? -1.757 -0.009 -2.151 1.00 90.94 114 THR A CA 1
ATOM 840 C C . THR A 1 114 ? -2.381 -1.384 -1.946 1.00 90.94 114 THR A C 1
ATOM 842 O O . THR A 1 114 ? -1.802 -2.209 -1.248 1.00 90.94 114 THR A O 1
ATOM 845 N N . ALA A 1 115 ? -3.502 -1.681 -2.608 1.00 90.75 115 ALA A N 1
ATOM 846 C CA . ALA A 1 115 ? -4.128 -3.003 -2.570 1.00 90.75 115 ALA A CA 1
ATOM 847 C C . ALA A 1 115 ? -3.194 -4.099 -3.061 1.00 90.75 115 ALA A C 1
ATOM 849 O O . ALA A 1 115 ? -3.015 -5.106 -2.380 1.00 90.75 115 ALA A O 1
ATOM 850 N N . TYR A 1 116 ? -2.569 -3.867 -4.213 1.00 93.06 116 TYR A N 1
ATOM 851 C CA . TYR A 1 116 ? -1.603 -4.796 -4.774 1.00 93.06 116 TYR A CA 1
ATOM 852 C C . TYR A 1 116 ? -0.371 -4.944 -3.875 1.00 93.06 116 TYR A C 1
ATOM 854 O O . TYR A 1 116 ? 0.136 -6.047 -3.689 1.00 93.06 116 TYR A O 1
ATOM 862 N N . TYR A 1 117 ? 0.115 -3.849 -3.286 1.00 92.88 117 TYR A N 1
ATOM 863 C CA . TYR A 1 117 ? 1.238 -3.919 -2.358 1.00 92.88 117 TYR A CA 1
ATOM 864 C C . TYR A 1 117 ? 0.885 -4.754 -1.121 1.00 92.88 117 TYR A C 1
ATO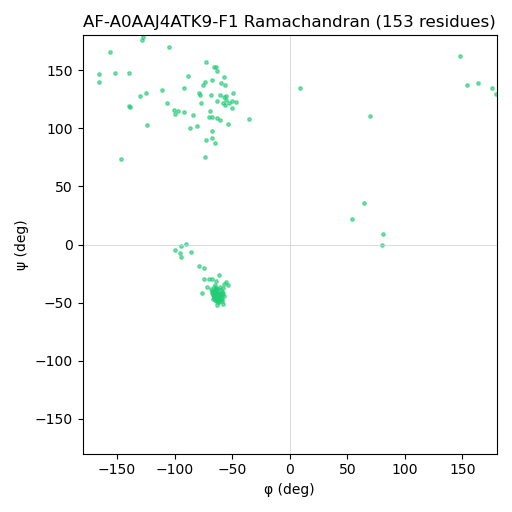M 866 O O . TYR A 1 117 ? 1.581 -5.718 -0.821 1.00 92.88 117 TYR A O 1
ATOM 874 N N . VAL A 1 118 ? -0.226 -4.457 -0.450 1.00 92.62 118 VAL A N 1
ATOM 875 C CA . VAL A 1 118 ? -0.656 -5.173 0.761 1.00 92.62 118 VAL A CA 1
ATOM 876 C C . VAL A 1 118 ? -1.001 -6.637 0.469 1.00 92.62 118 VAL A C 1
ATOM 878 O O . VAL A 1 118 ? -0.729 -7.503 1.296 1.00 92.62 118 VAL A O 1
ATOM 881 N N . SER A 1 119 ? -1.558 -6.959 -0.704 1.00 92.25 119 SER A N 1
ATOM 882 C CA . SER A 1 119 ? -1.881 -8.351 -1.044 1.00 92.25 119 SER A CA 1
ATOM 883 C C . SER A 1 119 ? -0.641 -9.226 -1.217 1.00 92.25 119 SER A C 1
ATOM 885 O O . SER A 1 119 ? -0.713 -10.424 -0.965 1.00 92.25 119 SER A O 1
ATOM 887 N N . ASN A 1 120 ? 0.478 -8.634 -1.643 1.00 93.12 120 ASN A N 1
ATOM 888 C CA . ASN A 1 120 ? 1.744 -9.334 -1.858 1.00 93.12 120 ASN A CA 1
ATOM 889 C C . ASN A 1 120 ? 2.738 -9.169 -0.692 1.00 93.12 120 ASN A C 1
ATOM 891 O O . ASN A 1 120 ? 3.809 -9.767 -0.733 1.00 93.12 120 ASN A O 1
ATOM 895 N N . ASN A 1 121 ? 2.415 -8.363 0.326 1.00 91.62 121 ASN A N 1
ATOM 896 C CA . ASN A 1 121 ? 3.274 -8.122 1.486 1.00 91.62 121 ASN A CA 1
ATOM 897 C C . ASN A 1 121 ? 2.527 -8.467 2.776 1.00 91.62 121 ASN A C 1
ATOM 899 O O . ASN A 1 121 ? 1.702 -7.692 3.267 1.00 91.62 121 ASN A O 1
ATOM 903 N N . ASP A 1 122 ? 2.853 -9.626 3.343 1.00 93.25 12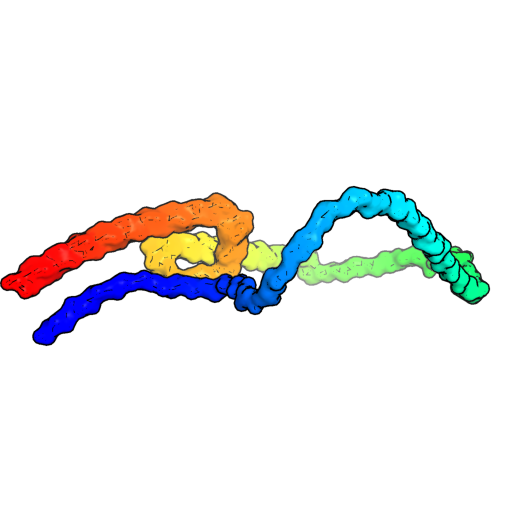2 ASP A N 1
ATOM 904 C CA . ASP A 1 122 ? 2.201 -10.145 4.546 1.00 93.25 122 ASP A CA 1
ATOM 905 C C . ASP A 1 122 ? 2.399 -9.233 5.765 1.00 93.25 122 ASP A C 1
ATOM 907 O O . ASP A 1 122 ? 1.448 -8.999 6.507 1.00 93.25 122 ASP A O 1
ATOM 911 N N . GLU A 1 123 ? 3.584 -8.638 5.915 1.00 91.19 123 GLU A N 1
ATOM 912 C CA . GLU A 1 123 ? 3.893 -7.690 6.995 1.00 91.19 123 GLU A CA 1
ATOM 913 C C . GLU A 1 123 ? 3.002 -6.438 6.932 1.00 91.19 123 GLU A C 1
ATOM 915 O O . GLU A 1 123 ? 2.422 -6.013 7.933 1.00 91.19 123 GLU A O 1
ATOM 920 N N . ALA A 1 124 ? 2.815 -5.876 5.733 1.00 88.94 124 ALA A N 1
ATOM 921 C CA . ALA A 1 124 ? 1.946 -4.719 5.534 1.00 88.94 124 ALA A CA 1
ATOM 922 C C . ALA A 1 124 ? 0.482 -5.057 5.851 1.00 88.94 124 ALA A C 1
ATOM 924 O O . ALA A 1 124 ? -0.241 -4.239 6.427 1.00 88.94 124 ALA A O 1
ATOM 925 N N . ARG A 1 125 ? 0.046 -6.273 5.504 1.00 91.19 125 ARG A N 1
ATOM 926 C CA . ARG A 1 125 ? -1.294 -6.772 5.822 1.00 91.19 125 ARG A CA 1
ATOM 927 C C . ARG A 1 125 ? -1.487 -6.939 7.326 1.00 91.19 125 ARG A C 1
ATOM 929 O O . ARG A 1 125 ? -2.510 -6.501 7.849 1.00 91.19 125 ARG A O 1
ATOM 936 N N . GLU A 1 126 ? -0.524 -7.534 8.019 1.00 92.19 126 GLU A N 1
ATOM 937 C CA . GLU A 1 126 ? -0.579 -7.736 9.468 1.00 92.19 126 GLU A CA 1
ATOM 938 C C . GLU A 1 126 ? -0.627 -6.405 10.227 1.00 92.19 126 GLU A C 1
ATOM 940 O O . GLU A 1 126 ? -1.515 -6.204 11.060 1.00 92.19 126 GLU A O 1
ATOM 945 N N . ALA A 1 127 ? 0.252 -5.459 9.882 1.00 88.19 127 ALA A N 1
ATOM 946 C CA . ALA A 1 127 ? 0.270 -4.131 10.492 1.00 88.19 127 ALA A CA 1
ATOM 947 C C . ALA A 1 127 ? -1.075 -3.403 10.322 1.00 88.19 127 ALA A C 1
ATOM 949 O O . ALA A 1 127 ? -1.599 -2.804 11.266 1.00 88.19 127 ALA A O 1
ATOM 950 N N . LEU A 1 128 ? -1.672 -3.501 9.130 1.00 87.50 128 LEU A N 1
ATOM 951 C CA . LEU A 1 128 ? -2.958 -2.884 8.821 1.00 87.50 128 LEU A CA 1
ATOM 952 C C . LEU A 1 128 ? -4.113 -3.509 9.613 1.00 87.50 128 LEU A C 1
ATOM 954 O O . LEU A 1 128 ? -4.970 -2.791 10.130 1.00 87.50 128 LEU A O 1
ATOM 958 N N . VAL A 1 129 ? -4.139 -4.839 9.721 1.00 89.94 129 VAL A N 1
ATOM 959 C CA . VAL A 1 129 ? -5.154 -5.566 10.497 1.00 89.94 129 VAL A CA 1
ATOM 960 C C . VAL A 1 129 ? -5.022 -5.253 11.986 1.00 89.94 129 VAL A C 1
ATOM 962 O O . VAL A 1 129 ? -6.027 -4.953 12.627 1.00 89.94 129 VAL A O 1
ATOM 965 N N . SER A 1 130 ? -3.800 -5.253 12.521 1.00 90.12 130 SER A N 1
ATOM 966 C CA . SER A 1 130 ? -3.524 -4.899 13.918 1.00 90.12 130 SER A CA 1
ATOM 967 C C . SER A 1 130 ? -3.982 -3.474 14.239 1.00 90.12 130 SER A C 1
ATOM 969 O O . SER A 1 130 ? -4.716 -3.252 15.204 1.00 90.12 130 SER A O 1
ATOM 971 N N . SER A 1 131 ? -3.652 -2.511 13.374 1.00 87.50 131 SER A N 1
ATOM 972 C CA . SER A 1 131 ? -4.100 -1.126 13.530 1.00 87.50 131 SER A CA 1
ATOM 973 C C . SER A 1 131 ? -5.628 -0.999 13.484 1.00 87.50 131 SER A C 1
ATOM 975 O O . SER A 1 131 ? -6.219 -0.334 14.337 1.00 87.50 131 SER A O 1
ATOM 977 N N . LYS A 1 132 ? -6.298 -1.695 12.555 1.00 87.38 132 LYS A N 1
ATOM 978 C CA . LYS A 1 132 ? -7.768 -1.718 12.501 1.00 87.38 132 LYS A CA 1
ATOM 979 C C . LYS A 1 132 ? -8.394 -2.360 13.736 1.00 87.38 132 LYS A C 1
ATOM 981 O O . LYS A 1 132 ? -9.405 -1.856 14.215 1.00 87.38 132 LYS A O 1
ATOM 986 N N . ALA A 1 133 ? -7.799 -3.423 14.274 1.00 89.31 133 ALA A N 1
ATOM 987 C CA . ALA A 1 133 ? -8.273 -4.048 15.505 1.00 89.31 133 ALA A CA 1
ATOM 988 C C . ALA A 1 133 ? -8.185 -3.076 16.694 1.00 89.31 133 ALA A C 1
ATOM 990 O O . ALA A 1 133 ? -9.143 -2.951 17.457 1.00 89.31 133 ALA A O 1
ATOM 991 N N . GLN A 1 134 ? -7.080 -2.331 16.815 1.00 88.62 134 GLN A N 1
ATOM 992 C CA . GLN A 1 134 ? -6.928 -1.294 17.843 1.00 88.62 134 GLN A CA 1
ATOM 993 C C . GLN A 1 134 ? -7.952 -0.167 17.670 1.00 88.62 134 GLN A C 1
ATOM 995 O O . GLN A 1 134 ? -8.628 0.200 18.630 1.00 88.62 134 GLN A O 1
ATOM 1000 N N . GLN A 1 135 ? -8.137 0.341 16.448 1.00 87.06 135 GLN A N 1
ATOM 1001 C CA . GLN A 1 135 ? -9.163 1.352 16.173 1.00 87.06 135 GLN A CA 1
ATOM 1002 C C . GLN A 1 135 ? -10.568 0.859 16.516 1.00 87.06 135 GLN A C 1
ATOM 1004 O O . GLN A 1 135 ? -11.355 1.607 17.088 1.00 87.06 135 GLN A O 1
ATOM 1009 N N . GLN A 1 136 ? -10.889 -0.396 16.203 1.00 88.00 136 GLN A N 1
ATOM 1010 C CA . GLN A 1 136 ? -12.193 -0.970 16.517 1.00 88.00 136 GLN A CA 1
ATOM 1011 C C . GLN A 1 136 ? -12.425 -1.050 18.031 1.00 88.00 136 GLN A C 1
ATOM 1013 O O . GLN A 1 136 ? -13.526 -0.748 18.496 1.00 88.00 136 GLN A O 1
ATOM 1018 N N . GLN A 1 137 ? -11.398 -1.402 18.809 1.00 88.81 137 GLN A N 1
ATOM 1019 C CA . GLN A 1 137 ? -11.479 -1.394 20.273 1.00 88.81 137 GLN A CA 1
ATOM 1020 C C . GLN A 1 137 ? -11.723 0.019 20.816 1.00 88.81 137 GLN A C 1
ATOM 1022 O O . GLN A 1 137 ? -12.637 0.212 21.619 1.00 88.81 137 GLN A O 1
ATOM 1027 N N . VAL A 1 138 ? -10.964 1.011 20.337 1.00 88.31 138 VAL A N 1
ATOM 1028 C CA . VAL A 1 138 ? -11.122 2.416 20.749 1.00 88.31 138 VAL A CA 1
ATOM 1029 C C . VAL A 1 138 ? -12.498 2.954 20.357 1.00 88.31 138 VAL A C 1
ATOM 1031 O O . VAL A 1 138 ? -13.179 3.554 21.183 1.00 88.31 138 VAL A O 1
ATOM 1034 N N . SER A 1 139 ? -12.947 2.687 19.130 1.00 87.69 139 SER A N 1
ATOM 1035 C CA . SER A 1 139 ? -14.264 3.102 18.642 1.00 87.69 139 SER A CA 1
ATOM 1036 C C . SER A 1 139 ? -15.392 2.492 19.473 1.00 87.69 139 SER A C 1
ATOM 1038 O O . SER A 1 139 ? -16.304 3.212 19.865 1.00 87.69 139 SER A O 1
ATOM 1040 N N . THR A 1 140 ? -15.308 1.204 19.817 1.00 89.94 140 THR A N 1
ATOM 1041 C CA . THR A 1 140 ? -16.323 0.539 20.653 1.00 89.94 140 THR A CA 1
ATOM 1042 C C . THR A 1 140 ? -16.375 1.145 22.056 1.00 89.94 140 THR A C 1
ATOM 1044 O O . THR A 1 140 ? -17.459 1.382 22.591 1.00 89.94 140 THR A O 1
ATOM 1047 N N . MET A 1 141 ? -15.211 1.443 22.643 1.00 90.56 141 MET A N 1
ATOM 1048 C CA . MET A 1 141 ? -15.130 2.134 23.929 1.00 90.56 141 MET A CA 1
ATOM 1049 C C . MET A 1 141 ? -15.737 3.537 23.874 1.00 90.56 141 MET A C 1
ATOM 1051 O O . MET A 1 141 ? -16.510 3.897 24.761 1.00 90.56 141 MET A O 1
ATOM 1055 N N . GLN A 1 142 ? -15.431 4.303 22.829 1.00 89.06 142 GLN A N 1
ATOM 1056 C CA . GLN A 1 142 ? -15.969 5.646 22.636 1.00 89.06 142 GLN A CA 1
ATOM 1057 C C . GLN A 1 142 ? -17.496 5.615 22.484 1.00 89.06 142 GLN A C 1
ATOM 1059 O O . GLN A 1 142 ? -18.198 6.342 23.183 1.00 89.06 142 GLN A O 1
ATOM 1064 N N . THR A 1 143 ? -18.024 4.698 21.669 1.00 89.75 143 THR A N 1
ATOM 1065 C CA . THR A 1 143 ? -19.473 4.509 21.509 1.00 89.75 143 THR A CA 1
ATOM 1066 C C . THR A 1 143 ? -20.152 4.136 22.825 1.00 89.75 143 THR A C 1
ATOM 1068 O O . THR A 1 143 ? -21.246 4.625 23.106 1.00 89.75 143 THR A O 1
ATOM 1071 N N . TYR A 1 144 ? -19.527 3.300 23.659 1.00 88.88 144 TYR A N 1
ATOM 1072 C CA . TYR A 1 144 ? -20.085 2.949 24.966 1.00 88.88 144 TYR A CA 1
ATOM 1073 C C . TYR A 1 144 ? -20.187 4.169 25.894 1.00 88.88 144 TYR A C 1
ATOM 1075 O O . TYR A 1 144 ? -21.217 4.368 26.543 1.00 88.88 144 TYR A O 1
ATOM 1083 N N . VAL A 1 145 ? -19.148 5.011 25.927 1.00 90.44 145 VAL A N 1
ATOM 1084 C CA . VAL A 1 145 ? -19.137 6.254 26.715 1.00 90.44 145 VAL A CA 1
ATOM 1085 C C . VAL A 1 145 ? -20.203 7.229 26.214 1.00 90.44 145 VAL A C 1
ATOM 1087 O O . VAL A 1 145 ? -20.999 7.712 27.017 1.00 90.44 145 VAL A O 1
ATOM 1090 N N . GLU A 1 146 ? -20.272 7.467 24.905 1.00 87.31 146 GLU A N 1
ATOM 1091 C CA . GLU A 1 146 ? -21.260 8.363 24.283 1.00 87.31 146 GLU A CA 1
ATOM 1092 C C . GLU A 1 146 ? -22.699 7.881 24.501 1.00 87.31 146 GLU A C 1
ATOM 1094 O O . GLU A 1 146 ? -23.585 8.664 24.846 1.00 87.31 146 GLU A O 1
ATOM 1099 N N . THR A 1 147 ? -22.941 6.576 24.365 1.00 88.56 147 THR A N 1
ATOM 1100 C CA . THR A 1 147 ? -24.266 5.986 24.612 1.00 88.56 147 THR A CA 1
ATOM 1101 C C . THR A 1 147 ? -24.660 6.137 26.078 1.00 88.56 147 THR A C 1
ATOM 1103 O O . THR A 1 147 ? -25.791 6.493 26.389 1.00 88.56 147 THR A O 1
ATOM 1106 N N . THR A 1 148 ? -23.720 5.917 26.997 1.00 84.62 148 THR A N 1
ATOM 1107 C CA . THR A 1 148 ? -23.995 6.072 28.429 1.00 84.62 148 THR A CA 1
ATOM 1108 C C . THR A 1 148 ? -24.287 7.535 28.774 1.00 84.62 148 THR A C 1
ATOM 1110 O O . THR A 1 148 ? -25.269 7.806 29.457 1.00 84.62 148 THR A O 1
ATOM 1113 N N . GLN A 1 149 ? -23.495 8.489 28.270 1.00 81.81 149 GLN A N 1
ATOM 1114 C CA . GLN A 1 149 ? -23.722 9.922 28.503 1.00 81.81 149 GLN A CA 1
ATOM 1115 C C . GLN A 1 149 ? -25.049 10.410 27.914 1.00 81.81 149 GLN A C 1
ATOM 1117 O O . GLN A 1 149 ? -25.800 11.093 28.603 1.00 81.81 149 GLN A O 1
ATOM 1122 N N . SER A 1 150 ? -25.381 10.008 26.686 1.00 81.94 150 SER A N 1
ATOM 1123 C CA . SER A 1 150 ? -26.641 10.411 26.043 1.00 81.94 150 SER A CA 1
ATOM 1124 C C . SER A 1 150 ? -27.886 9.878 26.760 1.00 81.94 150 SER A C 1
ATOM 1126 O O . SER A 1 150 ? -28.900 10.570 26.794 1.00 81.94 150 SER A O 1
ATOM 1128 N N . ILE A 1 151 ? -27.815 8.700 27.393 1.00 78.69 151 ILE A N 1
ATOM 1129 C CA . ILE A 1 151 ? -28.896 8.197 28.259 1.00 78.69 151 ILE A CA 1
ATOM 1130 C C . ILE A 1 151 ? -29.077 9.095 29.492 1.00 78.69 151 ILE A C 1
ATOM 1132 O O . ILE A 1 151 ? -30.211 9.348 29.891 1.00 78.69 151 ILE A O 1
ATOM 1136 N N . TYR A 1 152 ? -27.986 9.587 30.087 1.00 69.94 152 TYR A N 1
ATOM 1137 C CA . TYR A 1 152 ? -28.056 10.485 31.244 1.00 69.94 152 TYR A CA 1
ATOM 1138 C C . TYR A 1 152 ? -28.493 11.911 30.884 1.00 69.94 152 TYR A C 1
ATOM 1140 O O . TYR A 1 152 ? -29.116 12.558 31.715 1.00 69.94 152 TYR A O 1
ATOM 1148 N N . GLU A 1 153 ? -28.199 12.403 29.678 1.00 66.06 153 GLU A N 1
ATOM 1149 C CA . GLU A 1 153 ? -28.654 13.728 29.222 1.00 66.06 153 GLU A CA 1
ATOM 1150 C C . GLU A 1 153 ? -30.122 13.753 28.756 1.00 66.06 153 GLU A C 1
ATOM 1152 O O . GLU A 1 153 ? -30.718 14.825 28.671 1.00 66.06 153 GLU A O 1
ATOM 1157 N N . GLN A 1 154 ? -30.718 12.596 28.445 1.00 58.88 154 GLN A N 1
ATOM 1158 C CA . GLN A 1 154 ? -32.131 12.478 28.046 1.00 58.88 154 GLN A CA 1
ATOM 1159 C C . GLN A 1 154 ? -33.092 12.144 29.205 1.00 58.88 154 GLN A C 1
ATOM 1161 O O . GLN A 1 154 ? -34.298 12.038 28.964 1.00 58.88 154 GLN A O 1
ATOM 1166 N N . ALA A 1 155 ? -32.583 11.974 30.430 1.00 50.00 155 ALA A N 1
ATOM 1167 C CA . ALA A 1 155 ? -33.358 11.719 31.650 1.00 50.00 155 ALA A CA 1
ATOM 1168 C C . ALA A 1 155 ? -33.447 12.973 32.530 1.00 50.00 155 ALA A C 1
ATOM 1170 O O . ALA A 1 155 ? -34.535 13.192 33.113 1.00 50.00 155 ALA A O 1
#

Radius of gyration: 36.72 Å; Cα contacts (8 Å, |Δi|>4): 34; chains: 1; bounding box: 75×78×81 Å

Foldseek 3Di:
DDDDDDDDDDDDDDDDDDDDDDDDDDDDDDDPDPDDPDPPDDDDDDDDPVRVVVVPPDDPPPDDPPPDPDPQDVVNCPVVVVVVVVVVVVLVVLLVVQLVCLLVVNDPDHPPSNVVVCVPDVVSVVSSVVSVVVVVVVVVVVVVVVVVVVVVVVD

pLDDT: mean 70.56, std 19.34, range [32.06, 93.25]

Solvent-accessible surface area (backbone atoms only — not comparable to full-atom values): 10328 Å² total; per-residue (Å²): 137,89,85,82,86,82,80,87,81,92,76,82,91,74,92,81,89,84,91,88,87,90,87,84,88,82,94,76,93,83,74,92,74,78,76,76,80,74,83,84,80,79,86,78,86,80,76,53,73,66,58,55,56,60,70,64,52,72,78,81,88,75,66,85,74,76,76,68,77,76,82,78,48,83,72,77,42,53,66,57,53,54,48,52,50,51,53,49,54,53,49,51,50,50,34,54,53,42,51,50,30,45,56,71,67,78,42,97,71,72,54,72,68,37,48,54,49,36,75,75,28,67,68,57,40,51,55,49,51,52,35,45,52,51,50,50,53,52,50,53,52,50,51,51,53,51,53,53,50,52,56,62,75,74,107

Sequence (155 aa):
MQINSNAQQVNGTHTSQKPAPTQATSAYQAEVVAAKPLPNITDSVTLSAEAITLSKQPAVTSKEAEVLPSPTLPNNGEKAENYVEYRKAKAQYQIYSDMAGMATGNSNSISPVTAYYVSNNDEAREALVSSKAQQQQVSTMQTYVETTQSIYEQA